Protein AF-A0A848NQS5-F1 (afdb_monomer_lite)

Sequence (82 aa):
MPAYGPPLNFQRWIQDHAHLLQPPVGNQQIWQDADFIVTVVGGPNLRTDYHDDPLEEFFYQVRGNAWLSLWIDGKPERVDLK

Secondary structure (DSSP, 8-state):
--TT-S---HHHHHHHTTTTSSTTT-EEESSSS-SS--EEE-SS---------SS-------SS-EEEEEEETTEEEEEEE-

Organism: NCBI:txid72557

pLDDT: mean 97.2, std 4.48, range [64.5, 98.75]

Radius of gyration: 15.0 Å; chains: 1; bounding box: 34×25×45 Å

InterPro domains:
  IPR010329 3-hydroxyanthranilic acid dioxygenase [PF06052] (6-77)
  IPR010329 3-hydroxyanthranilic acid dioxygenase [PTHR15497] (6-78)
  IPR011051 RmlC-like cupin domain superfamily [SSF51182] (5-82)
  IPR014710 RmlC-like jelly roll fold [G3DSA:2.60.120.10] (6-82)

Structure (mmCIF, N/CA/C/O backbone):
data_AF-A0A848NQS5-F1
#
_entry.id   AF-A0A848NQS5-F1
#
loop_
_atom_site.group_P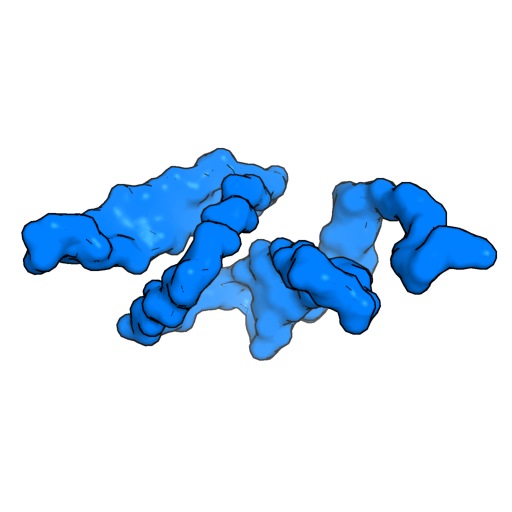DB
_atom_site.id
_atom_site.type_symbol
_atom_site.label_atom_id
_atom_site.label_alt_id
_atom_site.label_comp_id
_atom_site.label_asym_id
_atom_site.label_entity_id
_atom_site.label_seq_id
_atom_site.pdbx_PDB_ins_code
_atom_site.Cartn_x
_atom_site.Cartn_y
_atom_site.Cartn_z
_atom_site.occupancy
_atom_site.B_iso_or_equiv
_atom_site.auth_seq_id
_atom_site.auth_comp_id
_atom_site.auth_asym_id
_atom_site.auth_atom_id
_atom_site.pdbx_PDB_model_num
ATOM 1 N N . MET A 1 1 ? 1.565 -11.514 -29.087 1.00 64.50 1 MET A N 1
ATOM 2 C CA . MET A 1 1 ? 2.523 -11.452 -27.957 1.00 64.50 1 MET A CA 1
ATOM 3 C C . MET A 1 1 ? 1.721 -11.387 -26.663 1.00 64.50 1 MET A C 1
ATOM 5 O O . MET A 1 1 ? 0.583 -10.935 -26.754 1.00 64.50 1 MET A O 1
ATOM 9 N N . PRO A 1 2 ? 2.223 -11.860 -25.507 1.00 82.31 2 PRO A N 1
ATOM 10 C CA . PRO A 1 2 ? 1.494 -11.708 -24.246 1.00 82.31 2 PRO A CA 1
ATOM 11 C C . PRO A 1 2 ? 1.251 -10.221 -23.964 1.00 82.31 2 PRO A C 1
ATOM 13 O O . PRO A 1 2 ? 2.178 -9.422 -24.094 1.00 82.31 2 PRO A O 1
ATOM 16 N N . ALA A 1 3 ? 0.015 -9.861 -23.608 1.00 89.44 3 ALA A N 1
ATOM 17 C CA . ALA A 1 3 ? -0.423 -8.469 -23.458 1.00 89.44 3 ALA A CA 1
ATOM 18 C C . ALA A 1 3 ? 0.393 -7.678 -22.416 1.00 89.44 3 ALA A C 1
ATOM 20 O O . ALA A 1 3 ? 0.537 -6.470 -22.544 1.00 89.44 3 ALA A O 1
ATOM 21 N N . TYR A 1 4 ? 0.987 -8.375 -21.441 1.00 94.56 4 TYR A N 1
ATOM 22 C CA . TYR A 1 4 ? 1.681 -7.785 -20.291 1.00 94.56 4 TYR A CA 1
ATOM 23 C C . TYR A 1 4 ? 3.174 -8.157 -20.210 1.00 94.56 4 TYR A C 1
ATOM 25 O O . TYR A 1 4 ? 3.813 -7.982 -19.173 1.00 94.56 4 TYR A O 1
ATOM 33 N N . GLY A 1 5 ? 3.742 -8.670 -21.308 1.00 93.81 5 GLY A N 1
ATOM 34 C CA . GLY A 1 5 ? 5.148 -9.074 -21.378 1.00 93.81 5 GLY A CA 1
ATOM 35 C C . GLY A 1 5 ? 5.445 -10.464 -20.787 1.00 93.81 5 GLY A C 1
ATOM 36 O O . GLY A 1 5 ? 4.529 -11.224 -20.467 1.00 93.81 5 GLY A O 1
ATOM 37 N N . PRO A 1 6 ? 6.731 -10.855 -20.724 1.00 95.75 6 PRO A N 1
ATOM 38 C CA . PRO A 1 6 ? 7.164 -12.127 -20.148 1.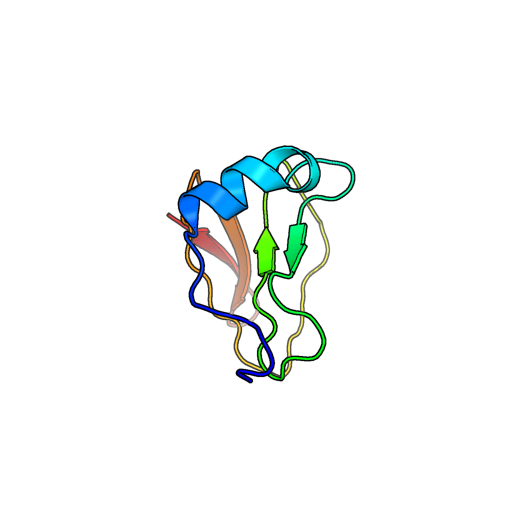00 95.75 6 PRO A CA 1
ATOM 39 C C . PRO A 1 6 ? 7.105 -12.115 -18.606 1.00 95.75 6 PRO A C 1
ATOM 41 O O . PRO A 1 6 ? 6.971 -11.050 -18.002 1.00 95.75 6 PRO A O 1
ATOM 44 N N . PRO A 1 7 ? 7.264 -13.279 -17.945 1.00 96.44 7 PRO A N 1
ATOM 45 C CA . PRO A 1 7 ? 7.415 -13.344 -16.493 1.00 96.44 7 PRO A CA 1
ATOM 46 C C . PRO A 1 7 ? 8.538 -12.435 -15.976 1.00 96.44 7 PRO A C 1
ATOM 48 O O . PRO A 1 7 ? 9.591 -12.312 -16.604 1.00 96.44 7 PRO A O 1
ATOM 51 N N . LEU A 1 8 ? 8.326 -11.836 -14.803 1.00 95.19 8 LEU A N 1
ATOM 52 C CA . LEU A 1 8 ? 9.258 -10.888 -14.189 1.00 95.19 8 LEU A CA 1
ATOM 53 C C . LEU A 1 8 ? 10.013 -11.500 -13.003 1.00 95.19 8 LEU A C 1
ATOM 55 O O . LEU A 1 8 ? 9.477 -12.313 -12.251 1.00 95.19 8 LEU A O 1
ATOM 59 N N . ASN A 1 9 ? 11.257 -11.062 -12.790 1.00 98.31 9 ASN A N 1
ATOM 60 C CA . ASN A 1 9 ? 11.966 -11.315 -11.536 1.00 98.31 9 ASN A CA 1
ATOM 61 C C . ASN A 1 9 ? 11.531 -10.273 -10.499 1.00 98.31 9 ASN A C 1
ATOM 63 O O . ASN A 1 9 ? 11.929 -9.109 -10.571 1.00 98.31 9 ASN A O 1
ATOM 67 N N . PHE A 1 10 ? 10.724 -10.694 -9.527 1.00 98.31 10 PHE A N 1
ATOM 68 C CA . PHE A 1 10 ? 10.045 -9.749 -8.642 1.00 98.31 10 PHE A CA 1
ATOM 69 C C . PHE A 1 10 ? 10.993 -9.039 -7.675 1.00 98.31 10 PHE A C 1
ATOM 71 O O . PHE A 1 10 ? 10.890 -7.833 -7.467 1.00 98.31 10 PHE A O 1
ATOM 78 N N . GLN A 1 11 ? 11.986 -9.755 -7.145 1.00 98.19 11 GLN A N 1
ATOM 79 C CA . GLN A 1 11 ? 12.973 -9.167 -6.237 1.00 98.19 11 GLN A CA 1
ATOM 80 C C . GLN A 1 11 ? 13.807 -8.092 -6.934 1.00 98.19 11 GLN A C 1
ATOM 82 O O . GLN A 1 11 ? 14.100 -7.058 -6.327 1.00 98.19 11 GLN A O 1
ATOM 87 N N . ARG A 1 12 ? 14.159 -8.321 -8.205 1.00 98.44 12 ARG A N 1
ATOM 88 C CA . ARG A 1 12 ? 14.874 -7.339 -9.016 1.00 98.44 12 ARG A CA 1
ATOM 89 C C . ARG A 1 12 ? 13.996 -6.131 -9.341 1.00 98.44 12 ARG A C 1
ATOM 91 O O . ARG A 1 12 ? 14.443 -5.009 -9.141 1.00 98.44 12 ARG A O 1
ATOM 98 N N . TRP A 1 13 ? 12.742 -6.357 -9.737 1.00 98.62 13 TRP A N 1
ATOM 99 C CA . TRP A 1 13 ? 11.789 -5.278 -10.007 1.00 98.62 13 TRP A CA 1
ATOM 100 C C . TRP A 1 13 ? 11.618 -4.353 -8.790 1.00 98.62 13 TRP A C 1
ATOM 102 O O . TRP A 1 13 ? 11.715 -3.138 -8.940 1.00 98.62 13 TRP A O 1
ATOM 112 N N . ILE A 1 14 ? 11.475 -4.903 -7.576 1.00 98.50 14 ILE A N 1
ATOM 113 C CA . ILE A 1 14 ? 11.388 -4.106 -6.336 1.00 98.50 14 ILE A CA 1
ATOM 114 C C . ILE A 1 14 ? 12.651 -3.260 -6.121 1.00 98.50 14 ILE A C 1
ATOM 116 O O . ILE A 1 14 ? 12.551 -2.104 -5.725 1.00 98.50 14 ILE A O 1
ATOM 120 N N . GLN A 1 15 ? 13.841 -3.824 -6.359 1.00 98.38 15 GLN A N 1
ATOM 121 C CA . GLN A 1 15 ? 15.104 -3.087 -6.213 1.00 98.38 15 GLN A CA 1
ATOM 122 C C . GLN A 1 15 ? 15.195 -1.927 -7.207 1.00 98.38 15 GLN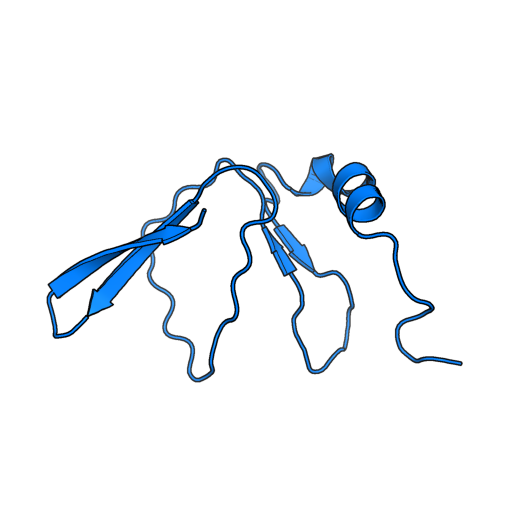 A C 1
ATOM 124 O O . GLN A 1 15 ? 15.535 -0.815 -6.810 1.00 98.38 15 GLN A O 1
ATOM 129 N N . ASP A 1 16 ? 14.849 -2.173 -8.471 1.00 98.62 16 ASP A N 1
ATOM 130 C CA . ASP A 1 16 ? 14.912 -1.158 -9.523 1.00 98.62 16 ASP A CA 1
ATOM 131 C C . ASP A 1 16 ? 13.900 -0.013 -9.271 1.00 98.62 16 ASP A C 1
ATOM 133 O O . ASP A 1 16 ? 14.190 1.144 -9.576 1.00 98.62 16 ASP A O 1
ATOM 137 N N . HIS A 1 17 ? 12.765 -0.293 -8.616 1.00 98.69 17 HIS A N 1
ATOM 138 C CA . HIS A 1 17 ? 11.729 0.700 -8.279 1.00 98.69 17 HIS A CA 1
ATOM 139 C C . HIS A 1 17 ? 11.797 1.221 -6.835 1.00 98.69 17 HIS A C 1
ATOM 141 O O . HIS A 1 17 ? 10.944 2.008 -6.432 1.00 98.69 17 HIS A O 1
ATOM 147 N N . ALA A 1 18 ? 12.812 0.847 -6.046 1.00 98.44 18 ALA A N 1
ATOM 148 C CA . ALA A 1 18 ? 12.899 1.206 -4.623 1.00 98.44 18 ALA A CA 1
ATOM 149 C C . ALA A 1 18 ? 12.811 2.723 -4.367 1.00 98.44 18 ALA A C 1
ATOM 151 O O . ALA A 1 18 ? 12.270 3.154 -3.355 1.00 98.44 18 ALA A O 1
ATOM 152 N N . HIS A 1 19 ? 13.291 3.529 -5.316 1.00 98.50 19 HIS A N 1
ATOM 153 C CA . HIS A 1 19 ? 13.239 4.987 -5.259 1.00 98.50 19 HIS A CA 1
ATOM 154 C C . HIS A 1 19 ? 11.815 5.573 -5.330 1.00 98.50 19 HIS A C 1
ATOM 156 O O . HIS A 1 19 ? 11.614 6.692 -4.863 1.00 98.50 19 HIS A O 1
ATOM 162 N N . LEU A 1 20 ? 10.846 4.826 -5.874 1.00 98.75 20 LEU A N 1
ATOM 163 C CA . LEU A 1 20 ? 9.417 5.172 -5.918 1.00 98.75 20 LEU A CA 1
ATOM 164 C C . LEU A 1 20 ? 8.648 4.597 -4.720 1.00 98.75 20 LEU A C 1
ATOM 166 O O . LEU A 1 20 ? 7.607 5.117 -4.337 1.00 98.75 20 LEU A O 1
ATOM 170 N N . LEU A 1 21 ? 9.167 3.547 -4.081 1.00 98.75 21 LEU A N 1
ATOM 171 C CA . LEU A 1 21 ? 8.539 2.870 -2.937 1.00 98.75 21 LEU A CA 1
ATOM 172 C C . LEU A 1 21 ? 8.828 3.578 -1.597 1.00 98.75 21 LEU A C 1
ATOM 174 O O . LEU A 1 21 ? 8.942 2.950 -0.546 1.00 98.75 21 LEU A O 1
ATOM 178 N N . GLN A 1 22 ? 8.955 4.899 -1.649 1.00 98.50 22 GLN A N 1
ATOM 179 C CA . GLN A 1 22 ? 9.227 5.798 -0.531 1.00 98.50 22 GLN A CA 1
ATOM 180 C C . GLN A 1 22 ? 8.577 7.166 -0.813 1.00 98.50 22 GLN A C 1
ATOM 182 O O . GLN A 1 22 ? 8.216 7.443 -1.965 1.00 98.50 22 GLN A O 1
ATOM 187 N N . PRO A 1 23 ? 8.425 8.045 0.193 1.00 98.44 23 PRO A N 1
ATOM 188 C CA . PRO A 1 23 ? 7.908 9.392 -0.030 1.00 98.44 23 PRO A CA 1
ATOM 189 C C . PRO A 1 23 ? 8.698 10.165 -1.108 1.00 98.44 23 PRO A C 1
ATOM 191 O O . PRO A 1 23 ? 9.927 10.071 -1.142 1.00 98.44 23 PRO A O 1
ATOM 194 N N . PRO A 1 24 ? 8.023 10.948 -1.975 1.00 98.38 24 PRO A N 1
ATOM 195 C CA . PRO A 1 24 ? 6.596 11.287 -1.929 1.00 98.38 24 PRO A CA 1
ATOM 196 C C . PRO A 1 24 ? 5.665 10.317 -2.683 1.00 98.38 24 PRO A C 1
ATOM 198 O O . PRO A 1 24 ? 4.463 10.552 -2.698 1.00 98.38 24 PRO A O 1
ATOM 201 N N . VAL A 1 25 ? 6.185 9.264 -3.324 1.00 98.56 25 VAL A N 1
ATOM 202 C CA . VAL A 1 25 ? 5.389 8.386 -4.206 1.00 98.56 25 VAL A CA 1
ATOM 203 C C . VAL A 1 25 ? 4.755 7.228 -3.425 1.00 98.56 25 VAL A C 1
ATOM 205 O O . VAL A 1 25 ? 3.538 7.063 -3.417 1.00 98.56 25 VAL A O 1
ATOM 208 N N . GLY A 1 26 ? 5.563 6.440 -2.718 1.00 98.50 26 GLY A N 1
ATOM 209 C CA . GLY A 1 26 ? 5.117 5.421 -1.763 1.00 98.50 26 GLY A CA 1
ATOM 210 C C . GLY A 1 26 ? 4.590 4.106 -2.351 1.00 98.50 26 GLY A C 1
ATOM 211 O O . GLY A 1 26 ? 4.620 3.104 -1.644 1.00 98.50 26 GLY A O 1
ATOM 212 N N . ASN A 1 27 ? 4.143 4.048 -3.606 1.00 98.69 27 ASN A N 1
ATOM 213 C CA . ASN A 1 27 ? 3.674 2.810 -4.241 1.00 98.69 27 ASN A CA 1
ATOM 214 C C . ASN A 1 27 ? 3.880 2.813 -5.763 1.00 98.69 27 ASN A C 1
ATOM 216 O O . ASN A 1 27 ? 4.066 3.867 -6.363 1.00 98.69 27 ASN A O 1
ATOM 220 N N . GLN A 1 28 ? 3.845 1.630 -6.378 1.00 98.69 28 GLN A N 1
ATOM 221 C CA . GLN A 1 28 ? 3.957 1.474 -7.825 1.00 98.69 28 GLN A CA 1
ATOM 222 C C . GLN A 1 28 ? 3.144 0.267 -8.319 1.00 98.69 28 GLN A C 1
ATOM 224 O O . GLN A 1 28 ? 3.345 -0.858 -7.854 1.00 98.69 28 GLN A O 1
ATOM 229 N N . GLN A 1 29 ? 2.267 0.491 -9.301 1.00 98.62 29 GLN A N 1
ATOM 230 C CA . GLN A 1 29 ? 1.543 -0.569 -10.011 1.00 98.62 29 GLN A CA 1
ATOM 231 C C . GLN A 1 29 ? 2.452 -1.240 -11.055 1.00 98.62 29 GLN A C 1
ATOM 233 O O . GLN A 1 29 ? 3.160 -0.548 -11.796 1.00 98.62 29 GLN A O 1
ATOM 238 N N . ILE A 1 30 ? 2.440 -2.578 -11.106 1.00 98.06 30 ILE A N 1
ATOM 239 C CA . ILE A 1 30 ? 3.347 -3.380 -11.948 1.00 98.06 30 ILE A CA 1
ATOM 240 C C . ILE A 1 30 ? 2.917 -3.346 -13.419 1.00 98.06 30 ILE A C 1
ATOM 242 O O . ILE A 1 30 ? 3.719 -3.001 -14.286 1.00 98.06 30 ILE A O 1
ATOM 246 N N . TRP A 1 31 ? 1.661 -3.697 -13.701 1.00 97.50 31 TRP A N 1
ATOM 247 C CA . TRP A 1 31 ? 1.112 -3.752 -15.058 1.00 97.50 31 TRP A CA 1
ATOM 248 C C . TRP A 1 31 ? -0.013 -2.738 -15.222 1.00 97.50 31 TRP A C 1
ATOM 250 O O . TRP A 1 31 ? -0.904 -2.654 -14.379 1.00 97.50 31 TRP A O 1
ATOM 260 N N . GLN A 1 32 ? 0.049 -1.973 -16.308 1.00 96.44 32 GLN A N 1
ATOM 261 C CA . GLN A 1 32 ? -0.972 -0.998 -16.686 1.00 96.44 32 GLN A CA 1
ATOM 262 C C . GLN A 1 32 ? -2.061 -1.677 -17.528 1.00 96.44 32 GLN A C 1
ATOM 264 O O . GLN A 1 32 ? -1.787 -2.686 -18.182 1.00 96.44 32 GLN A O 1
ATOM 269 N N . ASP A 1 33 ? -3.278 -1.128 -17.500 1.00 95.62 33 ASP A N 1
ATOM 270 C CA . ASP A 1 33 ? -4.423 -1.585 -18.307 1.00 95.62 33 ASP A CA 1
ATOM 271 C C . ASP A 1 33 ? -4.756 -3.088 -18.148 1.00 95.62 33 ASP A C 1
ATOM 273 O O . ASP A 1 33 ? -5.205 -3.767 -19.078 1.00 95.62 33 ASP A O 1
ATOM 277 N N . ALA A 1 34 ? -4.499 -3.633 -16.957 1.00 96.38 34 ALA A N 1
ATOM 278 C CA . ALA A 1 34 ? -4.872 -4.986 -16.567 1.00 96.38 34 ALA A CA 1
ATOM 279 C C . ALA A 1 34 ? -6.144 -4.968 -15.713 1.00 96.38 34 ALA A C 1
ATOM 281 O O . ALA A 1 34 ? -6.379 -4.021 -14.970 1.00 96.38 34 ALA A O 1
ATOM 282 N N . ASP A 1 35 ? -6.931 -6.041 -15.797 1.00 97.12 35 ASP A N 1
ATOM 283 C CA . ASP A 1 35 ? -8.108 -6.233 -14.940 1.00 97.12 35 ASP A CA 1
ATOM 284 C C . ASP A 1 35 ? -7.702 -6.358 -13.461 1.00 97.12 35 ASP A C 1
ATOM 286 O O . ASP A 1 35 ? -8.320 -5.783 -12.571 1.00 97.12 35 ASP A O 1
ATOM 290 N N . PHE A 1 36 ? -6.585 -7.044 -13.195 1.00 97.88 36 PHE A N 1
ATOM 291 C CA . PHE A 1 36 ? -5.994 -7.098 -11.862 1.00 97.88 36 PHE A CA 1
ATOM 292 C C . PHE A 1 36 ? -5.069 -5.911 -11.623 1.00 97.88 36 PHE A C 1
ATOM 294 O O . PHE A 1 36 ? -4.062 -5.728 -12.315 1.00 97.88 36 PHE A O 1
ATOM 301 N N . ILE A 1 37 ? -5.358 -5.166 -10.561 1.00 98.44 37 ILE A N 1
ATOM 302 C CA . ILE A 1 37 ? -4.490 -4.105 -10.063 1.00 98.44 37 ILE A CA 1
ATOM 303 C C . ILE A 1 37 ? -3.459 -4.736 -9.127 1.00 98.44 37 ILE A C 1
ATOM 305 O O . ILE A 1 37 ? -3.749 -5.070 -7.982 1.00 98.44 37 ILE A O 1
ATOM 309 N N . VAL A 1 38 ? -2.235 -4.922 -9.627 1.00 98.50 38 VAL A N 1
ATOM 310 C CA . VAL A 1 38 ? -1.124 -5.469 -8.835 1.00 98.50 38 VAL A CA 1
ATOM 311 C C . VAL A 1 38 ? -0.162 -4.349 -8.467 1.00 98.50 38 VAL A C 1
ATOM 313 O O . VAL A 1 38 ? 0.569 -3.840 -9.322 1.00 98.50 38 VAL A O 1
ATOM 316 N N . THR A 1 39 ? -0.142 -3.997 -7.184 1.00 98.69 39 THR A N 1
ATOM 317 C CA . THR A 1 39 ? 0.600 -2.844 -6.662 1.00 98.69 39 THR A CA 1
ATOM 318 C C . THR A 1 39 ? 1.603 -3.271 -5.603 1.00 98.69 39 THR A C 1
ATOM 320 O O . THR A 1 39 ? 1.301 -4.076 -4.724 1.00 98.69 39 THR A O 1
ATOM 323 N N . VAL A 1 40 ? 2.807 -2.701 -5.661 1.00 98.75 40 VAL A N 1
ATOM 324 C CA . VAL A 1 40 ? 3.784 -2.784 -4.571 1.00 98.75 40 VAL A CA 1
ATOM 325 C C . VAL A 1 40 ? 3.741 -1.481 -3.793 1.00 98.75 40 VAL A C 1
ATOM 327 O O . VAL A 1 40 ? 3.933 -0.409 -4.363 1.00 98.75 40 VAL A O 1
ATOM 330 N N . VAL A 1 41 ? 3.506 -1.577 -2.489 1.00 98.75 41 VAL A N 1
ATOM 331 C CA . VAL A 1 41 ? 3.450 -0.432 -1.578 1.00 98.75 41 VAL A CA 1
ATOM 332 C C . VAL A 1 41 ? 4.671 -0.471 -0.663 1.00 98.75 41 VAL A C 1
ATOM 334 O O . VAL A 1 41 ? 5.000 -1.511 -0.094 1.00 98.75 41 VAL A O 1
ATOM 337 N N . GLY A 1 42 ? 5.369 0.656 -0.564 1.00 98.56 42 GLY A N 1
ATOM 338 C CA . GLY A 1 42 ? 6.519 0.855 0.309 1.00 98.56 42 GLY A CA 1
ATOM 339 C C . GLY A 1 42 ? 6.213 1.762 1.501 1.00 98.56 42 GLY A C 1
ATOM 340 O O . GLY A 1 42 ? 5.072 1.886 1.942 1.00 98.56 42 GLY A O 1
ATOM 341 N N . GLY A 1 43 ? 7.247 2.394 2.051 1.00 98.06 43 GLY A N 1
ATOM 342 C CA . GLY A 1 43 ? 7.132 3.236 3.241 1.00 98.06 43 GLY A CA 1
ATOM 343 C C . GLY A 1 43 ? 8.386 4.080 3.503 1.00 98.06 43 GLY A C 1
ATOM 344 O O . GLY A 1 43 ? 9.338 4.016 2.726 1.00 98.06 43 GLY A O 1
ATOM 345 N N . PRO A 1 44 ? 8.417 4.869 4.595 1.00 98.25 44 PRO A N 1
ATOM 346 C CA . PRO A 1 44 ? 7.370 4.993 5.610 1.00 98.25 44 PRO A CA 1
ATOM 347 C C . PRO A 1 44 ? 6.158 5.781 5.099 1.00 98.25 44 PRO A C 1
ATOM 349 O O . PRO A 1 44 ? 6.312 6.757 4.370 1.00 98.25 44 PRO A O 1
ATOM 352 N N . ASN A 1 45 ? 4.957 5.375 5.512 1.00 98.56 45 ASN A N 1
ATOM 353 C CA . ASN A 1 45 ? 3.723 6.111 5.249 1.00 98.56 45 ASN A CA 1
ATOM 354 C C . ASN A 1 45 ? 2.716 5.881 6.387 1.00 98.56 45 ASN A C 1
ATOM 356 O O . ASN A 1 45 ? 2.556 4.754 6.850 1.00 98.56 45 ASN A O 1
ATOM 360 N N . LEU A 1 46 ? 2.043 6.943 6.827 1.00 98.25 46 LEU A N 1
ATOM 361 C CA . LEU A 1 46 ? 0.953 6.904 7.803 1.00 98.25 46 LEU A CA 1
ATOM 362 C C . LEU A 1 46 ? -0.208 7.723 7.248 1.00 98.25 46 LEU A C 1
ATOM 364 O O . LEU A 1 46 ? 0.009 8.776 6.651 1.00 98.25 46 LEU A O 1
ATOM 368 N N . ARG A 1 47 ? -1.431 7.245 7.460 1.00 98.44 47 ARG A N 1
ATOM 369 C CA . ARG A 1 47 ? -2.650 7.881 6.958 1.00 98.44 47 ARG A CA 1
ATOM 370 C C . ARG A 1 47 ? -3.779 7.754 7.977 1.00 98.44 47 ARG A C 1
ATOM 372 O O . ARG A 1 47 ? -3.721 6.895 8.855 1.00 98.44 47 ARG A O 1
ATOM 379 N N . THR A 1 48 ? -4.767 8.636 7.881 1.00 98.44 48 THR A N 1
ATOM 380 C CA . THR A 1 48 ? -5.902 8.713 8.821 1.00 98.44 48 THR A CA 1
ATOM 381 C C . THR A 1 48 ? -7.227 8.288 8.204 1.00 98.44 48 THR A C 1
ATOM 383 O O . THR A 1 48 ? -8.216 8.149 8.917 1.00 98.44 48 THR A O 1
ATOM 386 N N . ASP A 1 49 ? -7.269 8.147 6.885 1.00 98.75 49 ASP A N 1
ATOM 387 C CA . ASP A 1 49 ? -8.452 7.744 6.143 1.00 98.75 49 ASP A CA 1
ATOM 388 C C . ASP A 1 49 ? -8.610 6.215 6.110 1.00 98.75 49 ASP A C 1
ATOM 390 O O . ASP A 1 49 ? -7.633 5.471 6.217 1.00 98.75 49 ASP A O 1
ATOM 394 N N . TYR A 1 50 ? -9.860 5.769 5.971 1.00 98.75 50 TYR A N 1
ATOM 395 C CA . TYR A 1 50 ? -10.242 4.367 5.806 1.00 98.75 50 TYR A CA 1
ATOM 396 C C . TYR A 1 50 ? -10.725 4.147 4.372 1.00 98.75 50 TYR A C 1
ATOM 398 O O . TYR A 1 50 ? -11.431 4.996 3.825 1.00 98.75 50 TYR A O 1
ATOM 406 N N . HIS A 1 51 ? -10.348 3.013 3.784 1.00 98.62 51 HIS A N 1
ATOM 407 C CA . HIS A 1 51 ? -10.816 2.589 2.468 1.00 98.62 51 HIS A CA 1
ATOM 408 C C . HIS A 1 51 ? -12.048 1.689 2.624 1.00 98.62 51 HIS A C 1
ATOM 410 O O . HIS A 1 51 ? -12.035 0.779 3.451 1.00 98.62 51 HIS A O 1
ATOM 416 N N . ASP A 1 52 ? -13.099 1.973 1.857 1.00 98.56 52 ASP A N 1
ATOM 417 C CA . ASP A 1 52 ? -14.294 1.136 1.709 1.00 98.56 52 ASP A CA 1
ATOM 418 C C . ASP A 1 52 ? -14.293 0.598 0.274 1.00 98.56 52 ASP A C 1
ATOM 420 O O . ASP A 1 52 ? -14.756 1.275 -0.648 1.00 98.56 52 ASP A O 1
ATOM 424 N N . ASP A 1 53 ? -13.650 -0.557 0.077 1.00 98.06 53 ASP A N 1
ATOM 425 C CA . ASP A 1 53 ? -13.549 -1.206 -1.231 1.00 98.06 53 ASP A CA 1
ATOM 426 C C . ASP A 1 53 ? -14.746 -2.155 -1.431 1.00 98.06 53 ASP A C 1
ATOM 428 O O . ASP A 1 53 ? -14.974 -3.042 -0.602 1.00 98.06 53 ASP A O 1
ATOM 432 N N . PRO A 1 54 ? -15.536 -2.001 -2.512 1.00 97.94 54 PRO A N 1
ATOM 433 C CA . PRO A 1 54 ? -16.632 -2.919 -2.815 1.00 97.94 54 PRO A CA 1
ATOM 434 C C . PRO A 1 54 ? -16.166 -4.326 -3.234 1.00 97.94 54 PRO A C 1
ATOM 436 O O . PRO A 1 54 ? -17.015 -5.208 -3.400 1.00 97.94 54 PRO A O 1
ATOM 439 N N . LEU A 1 55 ? -14.865 -4.538 -3.455 1.00 98.50 55 LEU A N 1
ATOM 440 C CA . LEU A 1 55 ? -14.248 -5.812 -3.821 1.00 98.50 55 LEU A CA 1
ATOM 441 C C . LEU A 1 55 ? -13.189 -6.241 -2.792 1.00 98.50 55 LEU A C 1
ATOM 443 O O . LEU A 1 55 ? -12.819 -5.515 -1.876 1.00 98.50 55 LEU A O 1
ATOM 447 N N . GLU A 1 56 ? -12.718 -7.479 -2.926 1.00 98.56 56 GLU A N 1
ATOM 448 C CA . GLU A 1 56 ? -11.683 -8.024 -2.049 1.00 98.56 56 GLU A CA 1
ATOM 449 C C . GLU A 1 56 ? -10.294 -7.457 -2.381 1.00 98.56 56 GLU A C 1
ATOM 451 O O . GLU A 1 56 ? -9.917 -7.335 -3.547 1.00 98.56 56 GLU A O 1
ATOM 456 N N . GLU A 1 57 ? -9.485 -7.222 -1.344 1.00 98.75 57 GLU A N 1
ATOM 457 C CA . GLU A 1 57 ? -8.071 -6.863 -1.467 1.00 98.75 57 GLU A CA 1
ATOM 458 C C . GLU A 1 57 ? -7.172 -7.999 -0.942 1.00 98.75 57 GLU A C 1
ATOM 460 O O . GLU A 1 57 ? -7.332 -8.487 0.180 1.00 98.75 57 GLU A O 1
ATOM 465 N N . PHE A 1 58 ? -6.182 -8.411 -1.741 1.00 98.62 58 PHE A N 1
ATOM 466 C CA . PHE A 1 58 ? -5.174 -9.395 -1.340 1.00 98.62 58 PHE A CA 1
ATOM 467 C C . PHE A 1 58 ? -3.867 -8.711 -0.923 1.00 98.62 58 PHE A C 1
ATOM 469 O O . PHE A 1 58 ? -3.279 -7.949 -1.692 1.00 98.62 58 PHE A O 1
ATOM 476 N N . PHE A 1 59 ? -3.352 -9.070 0.255 1.00 98.62 59 PHE A N 1
ATO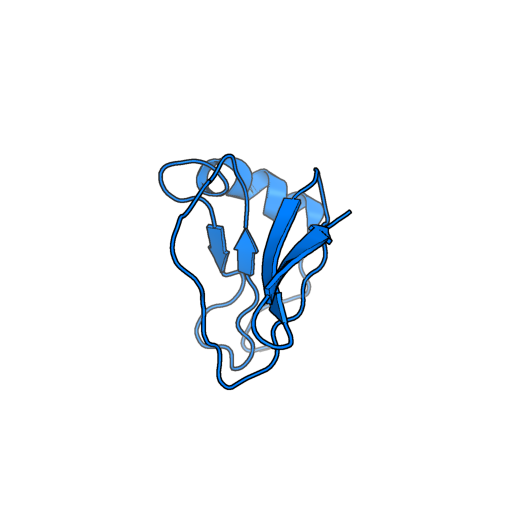M 477 C CA . PHE A 1 59 ? -2.094 -8.546 0.784 1.00 98.62 59 PHE A CA 1
ATOM 478 C C . PHE A 1 59 ? -1.060 -9.651 0.998 1.00 98.62 59 PHE A C 1
ATOM 480 O O . PHE A 1 59 ? -1.339 -10.673 1.625 1.00 98.62 59 PHE A O 1
ATOM 487 N N . TYR A 1 60 ? 0.175 -9.397 0.555 1.00 98.31 60 TYR A N 1
ATOM 488 C CA . TYR A 1 60 ? 1.339 -10.205 0.912 1.00 98.31 60 TYR A CA 1
ATOM 489 C C . TYR A 1 60 ? 2.520 -9.313 1.320 1.00 98.31 60 TYR A C 1
ATOM 491 O O . TYR A 1 60 ? 3.100 -8.607 0.492 1.00 98.31 60 TYR A O 1
ATOM 499 N N . GLN A 1 61 ? 2.887 -9.345 2.607 1.00 98.50 61 GLN A N 1
ATOM 500 C CA . GLN A 1 61 ? 3.993 -8.556 3.152 1.00 98.50 61 GLN A CA 1
ATOM 501 C C . GLN A 1 61 ? 5.339 -9.193 2.779 1.00 98.50 61 GLN A C 1
ATOM 503 O O . GLN A 1 61 ? 5.843 -10.092 3.439 1.00 98.50 61 GLN A O 1
ATOM 508 N N . VAL A 1 62 ? 5.941 -8.729 1.684 1.00 97.19 62 VAL A N 1
ATOM 509 C CA . VAL A 1 62 ? 7.174 -9.343 1.150 1.00 97.19 62 VAL A CA 1
ATOM 510 C C . VAL A 1 62 ? 8.423 -8.923 1.939 1.00 97.19 62 VAL A C 1
ATOM 512 O O . VAL A 1 62 ? 9.391 -9.680 2.024 1.00 97.19 62 VAL A O 1
ATOM 515 N N . ARG A 1 63 ? 8.451 -7.694 2.474 1.00 97.25 63 ARG A N 1
ATOM 516 C CA . ARG A 1 63 ? 9.578 -7.143 3.249 1.00 97.25 63 ARG A CA 1
ATOM 517 C C . ARG A 1 63 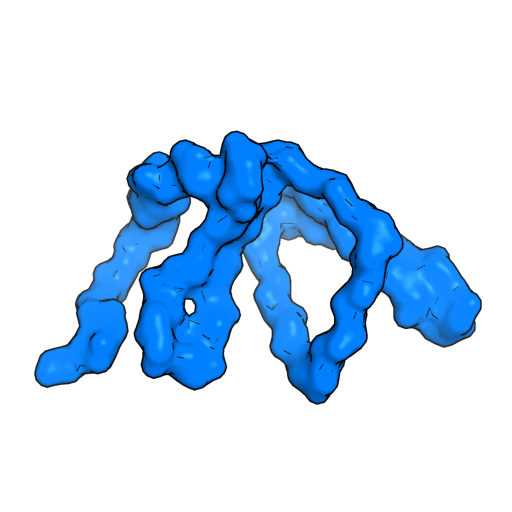? 9.080 -6.169 4.311 1.00 97.25 63 ARG A C 1
ATOM 519 O O . ARG A 1 63 ? 8.170 -5.392 4.044 1.00 97.25 63 ARG A O 1
ATOM 526 N N . GLY A 1 64 ? 9.747 -6.134 5.462 1.00 97.31 64 GLY A N 1
ATOM 527 C CA . GLY A 1 64 ? 9.370 -5.242 6.562 1.00 97.31 64 GLY A CA 1
ATOM 528 C C . GLY A 1 64 ? 8.062 -5.668 7.229 1.00 97.31 64 GLY A C 1
ATOM 529 O O . GLY A 1 64 ? 7.644 -6.808 7.086 1.00 97.31 64 GLY A O 1
ATOM 530 N N . ASN A 1 65 ? 7.436 -4.752 7.965 1.00 98.19 65 ASN A N 1
ATOM 531 C CA . ASN A 1 65 ? 6.178 -5.000 8.667 1.00 98.19 65 ASN A CA 1
ATOM 532 C C . ASN A 1 65 ? 5.222 -3.837 8.402 1.00 98.19 65 ASN A C 1
ATOM 534 O O . ASN A 1 65 ? 5.669 -2.691 8.292 1.00 98.19 65 ASN A O 1
ATOM 538 N N . ALA A 1 66 ? 3.927 -4.124 8.376 1.00 98.56 66 ALA A N 1
ATOM 539 C CA . ALA A 1 66 ? 2.870 -3.122 8.327 1.00 98.56 66 ALA A CA 1
ATOM 540 C C . ALA A 1 66 ? 1.701 -3.549 9.225 1.00 98.56 66 ALA A C 1
ATOM 542 O O . ALA A 1 66 ? 1.721 -4.619 9.834 1.00 98.56 66 ALA A O 1
ATOM 543 N N . TRP A 1 67 ? 0.681 -2.707 9.327 1.00 98.69 67 TRP A N 1
ATOM 544 C CA . TRP A 1 67 ? -0.592 -3.084 9.928 1.00 98.69 67 TRP A CA 1
ATOM 545 C C . TRP A 1 67 ? -1.735 -2.380 9.207 1.00 98.69 67 TRP A C 1
ATOM 547 O O . TRP A 1 67 ? -1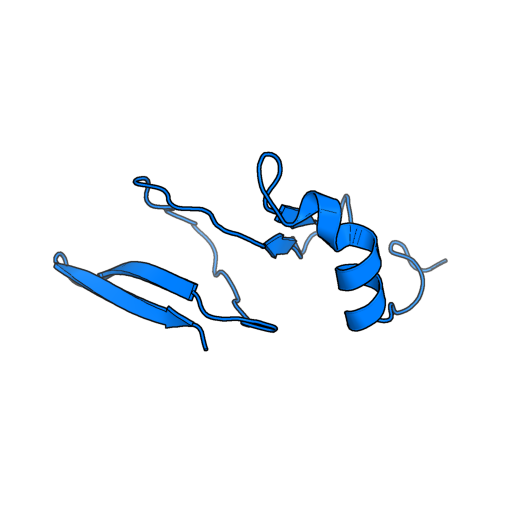.552 -1.307 8.629 1.00 98.69 67 TRP A O 1
ATOM 557 N N . LEU A 1 68 ? -2.915 -2.979 9.286 1.00 98.75 68 LEU A N 1
ATOM 558 C CA . LEU A 1 68 ? -4.173 -2.394 8.858 1.00 98.75 68 LEU A CA 1
ATOM 559 C C . LEU A 1 68 ? -4.975 -2.024 10.103 1.00 98.75 68 LEU A C 1
ATOM 561 O O . LEU A 1 68 ? -5.179 -2.857 10.989 1.00 98.75 68 LEU A O 1
ATOM 565 N N . SER A 1 69 ? -5.406 -0.768 10.175 1.00 98.62 69 SER A N 1
ATOM 566 C CA . SER A 1 69 ? -6.446 -0.338 11.110 1.00 98.62 69 SER A CA 1
ATOM 567 C C . SER A 1 69 ? -7.795 -0.592 10.449 1.00 98.62 69 SER A C 1
ATOM 569 O O . SER A 1 69 ? -8.018 -0.126 9.334 1.00 98.62 69 SER A O 1
ATOM 571 N N . LEU A 1 70 ? -8.682 -1.324 11.115 1.00 98.75 70 LEU A N 1
ATOM 572 C CA . LEU A 1 70 ? -9.961 -1.771 10.567 1.00 98.75 70 LEU A CA 1
ATOM 573 C C . LEU A 1 70 ? -11.117 -1.383 11.489 1.00 98.75 70 LEU A C 1
ATOM 575 O O . LEU A 1 70 ? -10.925 -1.147 12.680 1.00 98.75 70 LEU A O 1
ATOM 579 N N . TRP A 1 71 ? -12.324 -1.377 10.934 1.00 98.62 71 TRP A N 1
ATOM 580 C CA . TRP A 1 71 ? -13.566 -1.371 11.699 1.00 98.62 71 TRP A CA 1
ATOM 581 C C . TRP A 1 71 ? -14.258 -2.719 11.526 1.00 98.62 71 TRP A C 1
ATOM 583 O O . TRP A 1 71 ? -14.664 -3.062 10.420 1.00 98.62 71 TRP A O 1
ATOM 593 N N . ILE A 1 72 ? -14.394 -3.481 12.610 1.00 98.44 72 ILE A N 1
ATOM 594 C CA . ILE A 1 72 ? -15.043 -4.800 12.613 1.00 98.44 72 ILE A CA 1
ATOM 595 C C . ILE A 1 72 ? -16.109 -4.782 13.706 1.00 98.44 72 ILE A C 1
ATOM 597 O O . ILE A 1 72 ? -15.838 -4.367 14.832 1.00 98.44 72 ILE A O 1
ATOM 601 N N . ASP A 1 73 ? -17.344 -5.153 13.363 1.00 97.88 73 ASP A N 1
ATOM 602 C CA . ASP A 1 73 ? -18.494 -5.161 14.282 1.00 97.88 73 ASP A CA 1
ATOM 603 C C . ASP A 1 73 ? -18.671 -3.849 15.080 1.00 97.88 73 ASP A C 1
ATOM 605 O O . ASP A 1 73 ? -19.007 -3.838 16.267 1.00 97.88 73 ASP A O 1
ATOM 609 N N . GLY A 1 74 ? -18.415 -2.711 14.421 1.00 98.12 74 GLY A N 1
ATOM 610 C CA . GLY A 1 74 ? -18.547 -1.374 15.007 1.00 98.12 74 GLY A CA 1
ATOM 611 C C . GLY A 1 74 ? -17.425 -0.972 15.973 1.00 98.12 74 GLY A C 1
ATOM 612 O O . GLY A 1 74 ? -17.592 -0.003 16.717 1.00 98.12 74 GLY A O 1
ATOM 613 N N . LYS A 1 75 ? -16.293 -1.686 15.986 1.00 98.44 75 LYS A N 1
ATOM 614 C CA . LYS A 1 75 ? -15.138 -1.400 16.853 1.00 98.44 75 LYS A CA 1
ATOM 615 C C . LYS A 1 75 ? -13.840 -1.252 16.054 1.00 98.44 75 LYS A C 1
ATOM 617 O O . LYS A 1 75 ? -13.705 -1.895 15.013 1.00 98.44 75 LYS A O 1
ATOM 622 N N . PRO A 1 76 ? -12.891 -0.423 16.529 1.00 98.31 76 PRO A N 1
ATOM 623 C CA . PRO A 1 76 ? -11.585 -0.312 15.905 1.00 98.31 76 PRO A CA 1
ATOM 624 C C . PRO A 1 76 ? -10.750 -1.550 16.239 1.00 98.31 76 PRO A C 1
ATOM 626 O O . PRO A 1 76 ? -10.536 -1.867 17.408 1.00 98.31 76 PRO A O 1
ATOM 629 N N . GLU A 1 77 ? -10.247 -2.210 15.207 1.00 98.50 77 GLU A N 1
ATOM 630 C CA . GLU A 1 77 ? -9.388 -3.387 15.297 1.00 98.50 77 GLU A CA 1
ATOM 631 C C . GLU A 1 77 ? -8.081 -3.153 14.535 1.00 98.50 77 GLU A C 1
ATOM 633 O O . GLU A 1 77 ? -7.971 -2.257 13.691 1.00 98.50 77 GLU A O 1
ATOM 638 N N . ARG A 1 78 ? -7.063 -3.963 14.832 1.00 98.25 78 ARG A N 1
ATOM 639 C CA . ARG A 1 78 ? -5.767 -3.914 14.147 1.00 98.25 78 ARG A CA 1
ATOM 640 C C . ARG A 1 78 ? -5.347 -5.303 13.695 1.00 98.25 78 ARG A C 1
ATOM 642 O O . ARG A 1 78 ? -5.314 -6.233 14.495 1.00 98.25 78 ARG A O 1
ATOM 649 N N . VAL A 1 79 ? -4.922 -5.402 12.440 1.00 98.44 79 VAL A N 1
ATOM 650 C CA . VAL A 1 79 ? -4.324 -6.614 11.871 1.00 98.44 79 VAL A CA 1
ATOM 651 C C . VAL A 1 79 ? -2.888 -6.311 11.464 1.00 98.44 79 VAL A C 1
ATOM 653 O O . VAL A 1 79 ? -2.649 -5.422 10.653 1.00 98.44 79 VAL A O 1
ATOM 656 N N . ASP A 1 80 ? -1.922 -7.035 12.028 1.00 98.31 80 ASP A N 1
ATOM 657 C CA . ASP A 1 80 ? -0.520 -6.920 11.622 1.00 98.31 80 ASP A CA 1
ATOM 658 C C . ASP A 1 80 ? -0.259 -7.740 10.351 1.00 98.31 80 ASP A C 1
ATOM 660 O O . ASP A 1 80 ? -0.626 -8.913 10.273 1.00 98.31 80 ASP A O 1
ATOM 664 N N . LEU A 1 81 ? 0.437 -7.136 9.388 1.00 96.81 81 LEU A N 1
ATOM 665 C CA . LEU A 1 81 ? 0.942 -7.800 8.191 1.00 96.81 81 LEU A CA 1
ATOM 666 C C . LEU A 1 81 ? 2.424 -8.131 8.417 1.00 96.81 81 LEU A C 1
ATOM 668 O O . LEU A 1 81 ? 3.231 -7.227 8.667 1.00 96.81 81 LEU A O 1
ATOM 672 N N . LYS A 1 82 ? 2.763 -9.422 8.366 1.00 84.62 82 LYS A N 1
ATOM 673 C CA . LYS A 1 82 ? 4.104 -9.961 8.636 1.00 84.62 82 LYS A CA 1
ATOM 674 C C . LYS A 1 82 ? 4.611 -10.793 7.471 1.00 84.62 82 LYS A C 1
ATOM 676 O O . LYS A 1 82 ? 3.770 -11.481 6.849 1.00 84.62 82 LYS A O 1
#

Foldseek 3Di:
DPPFDDDDDVVVVCVVCVVQCEPPNQKDFRGPPDPDGRMDGHDDDDDDDDDDDPDDDDDACPDDKDKDFDQDPNDTDIDIHD